Protein AF-W5ZMW9-F1 (afdb_monomer)

Structure (mmCIF, N/CA/C/O backbone):
data_AF-W5ZMW9-F1
#
_entry.id   AF-W5ZMW9-F1
#
loop_
_atom_site.group_PDB
_atom_site.id
_atom_site.type_symbol
_atom_site.label_atom_id
_atom_site.label_alt_id
_atom_site.label_comp_id
_atom_site.label_asym_id
_atom_site.label_entity_id
_atom_site.label_seq_id
_atom_site.pdbx_PDB_ins_code
_atom_site.Cartn_x
_atom_site.Cartn_y
_atom_site.Cartn_z
_atom_site.occupancy
_atom_site.B_iso_or_equiv
_atom_site.auth_seq_id
_atom_site.auth_comp_id
_atom_site.auth_asym_id
_atom_site.auth_atom_id
_atom_site.pdbx_PDB_model_num
ATOM 1 N N . TRP A 1 1 ? 7.368 -18.316 -14.787 1.00 61.09 1 TRP A N 1
ATOM 2 C CA . TRP A 1 1 ? 6.985 -16.962 -15.251 1.00 61.09 1 TRP A CA 1
ATOM 3 C C . TRP A 1 1 ? 6.285 -16.915 -16.614 1.00 61.09 1 TRP A C 1
ATOM 5 O O . TRP A 1 1 ? 5.372 -16.110 -16.746 1.00 61.09 1 TRP A O 1
ATOM 15 N N . LYS A 1 2 ? 6.693 -17.696 -17.637 1.00 69.88 2 LYS A N 1
ATOM 16 C CA . LYS A 1 2 ? 6.140 -17.596 -19.009 1.00 69.88 2 LYS A CA 1
ATOM 17 C C . LYS A 1 2 ? 4.603 -17.672 -19.019 1.00 69.88 2 LYS A C 1
ATOM 19 O O . LYS A 1 2 ? 4.046 -18.650 -18.537 1.00 69.88 2 LYS A O 1
ATOM 24 N N . GLY A 1 3 ? 3.955 -16.622 -19.530 1.00 84.56 3 GLY A N 1
ATOM 25 C CA . GLY A 1 3 ? 2.498 -16.515 -19.691 1.00 84.56 3 GLY A CA 1
ATOM 26 C C . GLY A 1 3 ? 1.709 -15.996 -18.482 1.00 84.56 3 GLY A C 1
ATOM 27 O O . GLY A 1 3 ? 0.538 -15.681 -18.645 1.00 84.56 3 GLY A O 1
ATOM 28 N N . ARG A 1 4 ? 2.320 -15.872 -17.293 1.00 91.31 4 ARG A N 1
ATOM 29 C CA . ARG A 1 4 ? 1.631 -15.387 -16.075 1.00 91.31 4 ARG A CA 1
ATOM 30 C C . ARG A 1 4 ? 1.813 -13.892 -15.806 1.00 91.31 4 ARG A C 1
ATOM 32 O O . ARG A 1 4 ? 1.021 -13.315 -15.065 1.00 91.31 4 ARG A O 1
ATOM 39 N N . LEU A 1 5 ? 2.867 -13.294 -16.363 1.00 91.38 5 LEU A N 1
ATOM 40 C CA . LEU A 1 5 ? 3.220 -11.892 -16.157 1.00 91.38 5 LEU A CA 1
ATOM 41 C C . LEU A 1 5 ? 2.565 -11.014 -17.227 1.00 91.38 5 LEU A C 1
ATOM 43 O O . LEU A 1 5 ? 2.779 -11.249 -18.416 1.00 91.38 5 LEU A O 1
ATOM 47 N N . THR A 1 6 ? 1.834 -9.984 -16.816 1.00 91.62 6 THR A N 1
ATOM 48 C CA . THR A 1 6 ? 1.268 -8.971 -17.712 1.00 91.62 6 THR A CA 1
ATOM 49 C C . THR A 1 6 ? 1.797 -7.586 -17.356 1.00 91.62 6 THR A C 1
ATOM 51 O O . THR A 1 6 ? 1.991 -7.247 -16.190 1.00 91.62 6 THR A O 1
ATOM 54 N N . TRP A 1 7 ? 2.079 -6.781 -18.377 1.00 90.69 7 TRP A N 1
ATOM 55 C CA . TRP A 1 7 ? 2.479 -5.387 -18.204 1.00 90.69 7 TRP A CA 1
ATOM 56 C C . TRP A 1 7 ? 1.240 -4.511 -18.002 1.00 90.69 7 TRP A C 1
ATOM 58 O O . TRP A 1 7 ? 0.310 -4.593 -18.802 1.00 90.69 7 TRP A O 1
ATOM 68 N N . ASN A 1 8 ? 1.245 -3.669 -16.966 1.00 90.69 8 ASN A N 1
ATOM 69 C CA . ASN A 1 8 ? 0.158 -2.737 -16.650 1.00 90.69 8 ASN A CA 1
ATOM 70 C C . ASN A 1 8 ? 0.646 -1.289 -16.438 1.00 90.69 8 ASN A C 1
ATOM 72 O O . ASN A 1 8 ? -0.073 -0.471 -15.878 1.00 90.69 8 ASN A O 1
ATOM 76 N N . GLY A 1 9 ? 1.883 -0.977 -16.830 1.00 88.56 9 GLY A N 1
ATOM 77 C CA . GLY A 1 9 ? 2.458 0.360 -16.684 1.00 88.56 9 GLY A CA 1
ATOM 78 C C . GLY A 1 9 ? 2.136 1.301 -17.849 1.00 88.56 9 GLY A C 1
ATOM 79 O O . GLY A 1 9 ? 1.646 0.899 -18.909 1.00 88.56 9 GLY A O 1
ATOM 80 N N . SER A 1 10 ? 2.472 2.573 -17.664 1.00 90.31 10 SER A N 1
ATOM 81 C CA . SER A 1 10 ? 2.267 3.629 -18.653 1.00 90.31 10 SER A CA 1
ATOM 82 C C . SER A 1 10 ? 3.358 3.634 -19.733 1.00 90.31 10 SER A C 1
ATOM 84 O O . SER A 1 10 ? 4.507 3.249 -19.501 1.00 90.31 10 SER A O 1
ATOM 86 N N . LYS A 1 11 ? 3.006 4.108 -20.937 1.00 85.56 11 LYS A N 1
ATOM 87 C CA . LYS A 1 11 ? 3.925 4.213 -22.089 1.00 85.56 11 LYS A CA 1
ATOM 88 C C . LYS A 1 11 ? 5.079 5.186 -21.849 1.00 85.56 11 LYS A C 1
ATOM 90 O O . LYS A 1 11 ? 6.153 5.009 -22.407 1.00 85.56 11 LYS A O 1
ATOM 95 N N . ASP A 1 12 ? 4.853 6.203 -21.027 1.00 83.25 12 ASP A N 1
ATOM 96 C CA . ASP A 1 12 ? 5.846 7.214 -20.649 1.00 83.25 12 ASP A CA 1
ATOM 97 C C . ASP A 1 12 ? 6.812 6.739 -19.546 1.00 83.25 12 ASP A C 1
ATOM 99 O O . ASP A 1 12 ? 7.644 7.513 -19.065 1.00 83.25 12 ASP A O 1
ATOM 103 N N . LEU A 1 13 ? 6.703 5.469 -19.133 1.00 83.44 13 LEU A N 1
ATOM 104 C CA . LEU A 1 13 ? 7.487 4.848 -18.068 1.00 83.44 13 LEU A CA 1
ATOM 105 C C . LEU A 1 13 ? 7.352 5.556 -16.712 1.00 83.44 13 LEU A C 1
ATOM 107 O O . LEU A 1 13 ? 8.187 5.307 -15.838 1.00 83.44 13 LEU A O 1
ATOM 111 N N . GLN A 1 14 ? 6.352 6.431 -16.516 1.00 86.06 14 GLN A N 1
ATOM 112 C CA . GLN A 1 14 ? 6.069 7.081 -15.230 1.00 86.06 14 GLN A CA 1
ATOM 113 C C . GLN A 1 14 ? 5.535 6.084 -14.205 1.00 86.06 14 GLN A C 1
ATOM 115 O O . GLN A 1 14 ? 6.012 6.069 -13.071 1.00 86.06 14 GLN A O 1
ATOM 120 N N . ASP A 1 15 ? 4.640 5.208 -14.655 1.00 90.81 15 ASP A N 1
ATOM 121 C CA . ASP A 1 15 ? 4.168 4.034 -13.930 1.00 90.81 15 ASP A CA 1
ATOM 122 C C . ASP A 1 15 ? 4.758 2.770 -14.570 1.00 90.81 15 ASP A C 1
ATOM 124 O O . ASP A 1 15 ? 4.597 2.533 -15.768 1.00 90.81 15 ASP A O 1
ATOM 128 N N . VAL A 1 16 ? 5.460 1.969 -13.771 1.00 91.44 16 VAL A N 1
ATOM 129 C CA . VAL A 1 16 ? 6.090 0.710 -14.182 1.00 91.44 16 VAL A CA 1
ATOM 130 C C . VAL A 1 16 ? 5.540 -0.388 -13.282 1.00 91.44 16 VAL A C 1
ATOM 132 O O . VAL A 1 16 ? 6.145 -0.753 -12.273 1.00 91.44 16 VAL A O 1
ATOM 135 N N . SER A 1 17 ? 4.370 -0.893 -13.664 1.00 92.50 17 SER A N 1
ATOM 136 C CA . SER A 1 17 ? 3.621 -1.896 -12.914 1.00 92.50 17 SER A CA 1
ATOM 137 C C . SER A 1 17 ? 3.475 -3.188 -13.717 1.00 92.50 17 SER A C 1
ATOM 139 O O . SER A 1 17 ? 3.196 -3.174 -14.918 1.00 92.50 17 SER A O 1
ATOM 141 N N . ILE A 1 18 ? 3.653 -4.324 -13.044 1.00 92.00 18 ILE A N 1
ATOM 142 C CA . ILE A 1 18 ? 3.446 -5.668 -13.597 1.00 92.00 18 ILE A CA 1
ATOM 143 C C . ILE A 1 18 ? 2.395 -6.389 -12.759 1.00 92.00 18 ILE A C 1
ATOM 145 O O . ILE A 1 18 ? 2.359 -6.238 -11.540 1.00 92.00 18 ILE A O 1
ATOM 149 N N . SER A 1 19 ? 1.555 -7.186 -13.405 1.00 91.94 19 SER A N 1
ATOM 150 C CA . SER A 1 19 ? 0.590 -8.054 -12.740 1.00 91.94 19 SER A CA 1
ATOM 151 C C . SER A 1 19 ? 0.999 -9.514 -12.920 1.00 91.94 19 SER A C 1
ATOM 153 O O . SER A 1 19 ? 1.461 -9.924 -13.987 1.00 91.94 19 SER A O 1
ATOM 155 N N . ILE A 1 20 ? 0.883 -10.293 -11.846 1.00 92.38 20 ILE A N 1
ATOM 156 C CA . ILE A 1 20 ? 1.174 -11.726 -11.829 1.00 92.38 20 ILE A CA 1
ATOM 157 C C . ILE A 1 20 ? -0.154 -12.452 -11.640 1.00 92.38 20 ILE A C 1
ATOM 159 O O . ILE A 1 20 ? -0.800 -12.333 -10.603 1.00 92.38 20 ILE A O 1
ATOM 163 N N . THR A 1 21 ? -0.555 -13.223 -12.644 1.00 92.00 21 THR A N 1
ATOM 164 C CA . THR A 1 21 ? -1.737 -14.091 -12.573 1.00 92.00 21 THR A CA 1
ATOM 165 C C . THR A 1 21 ? -1.371 -15.445 -11.969 1.00 92.00 21 THR A C 1
ATOM 167 O O . THR A 1 21 ? -0.260 -15.941 -12.172 1.00 92.00 21 THR A O 1
ATOM 170 N N . ASN A 1 22 ? -2.306 -16.059 -11.234 1.00 91.31 22 ASN A N 1
ATOM 171 C CA . ASN A 1 22 ? -2.113 -17.350 -10.558 1.00 91.31 22 ASN A CA 1
ATOM 172 C C . ASN A 1 22 ? -0.842 -17.362 -9.688 1.00 91.31 22 ASN A C 1
ATOM 174 O O . ASN A 1 22 ? 0.133 -18.061 -9.988 1.00 91.31 22 ASN A O 1
ATOM 178 N N . VAL A 1 23 ? -0.844 -16.527 -8.645 1.00 91.25 23 VAL A N 1
ATOM 179 C CA . VAL A 1 23 ? 0.266 -16.390 -7.693 1.00 91.25 23 VAL A CA 1
ATOM 180 C C . VAL A 1 23 ? 0.395 -17.660 -6.847 1.00 91.25 23 VAL A C 1
ATOM 182 O O . VAL A 1 23 ? -0.596 -18.214 -6.379 1.00 91.25 23 VAL A O 1
ATOM 185 N N . THR A 1 24 ? 1.629 -18.118 -6.651 1.00 92.12 24 THR A N 1
ATOM 186 C CA . THR A 1 24 ? 1.988 -19.308 -5.865 1.00 92.12 24 THR A CA 1
ATOM 187 C C . THR A 1 24 ? 3.016 -18.953 -4.791 1.00 92.12 24 THR A C 1
ATOM 189 O O . THR A 1 24 ? 3.706 -17.942 -4.907 1.00 92.12 24 THR A O 1
ATOM 192 N N . LEU A 1 25 ? 3.179 -19.791 -3.759 1.00 91.75 25 LEU A N 1
ATOM 193 C CA . LEU A 1 25 ? 4.144 -19.540 -2.671 1.00 91.75 25 LEU A CA 1
ATOM 194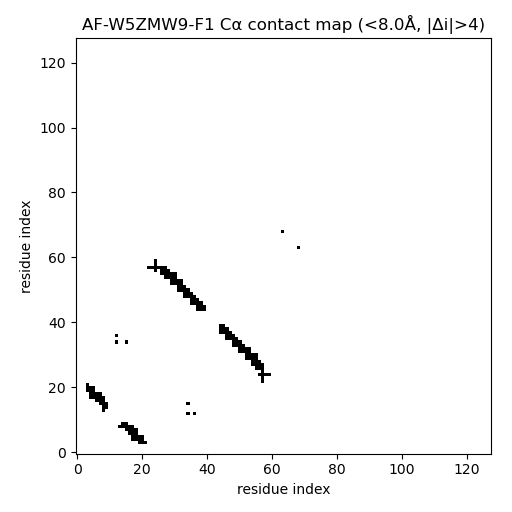 C C . LEU A 1 25 ? 5.592 -19.368 -3.173 1.00 91.75 25 LEU A C 1
ATOM 196 O O . LEU A 1 25 ? 6.354 -18.590 -2.600 1.00 91.75 25 LEU A O 1
ATOM 200 N N . ASN A 1 26 ? 5.934 -20.017 -4.291 1.00 91.94 26 ASN A N 1
ATOM 201 C CA . ASN A 1 26 ? 7.243 -19.931 -4.948 1.00 91.94 26 ASN A CA 1
ATOM 202 C C . ASN A 1 26 ? 7.525 -18.571 -5.599 1.00 91.94 26 ASN A C 1
ATOM 204 O O . ASN A 1 26 ? 8.666 -18.300 -5.960 1.00 91.94 26 ASN A O 1
ATOM 208 N N . ASP A 1 27 ? 6.506 -17.728 -5.778 1.00 91.56 27 ASP A N 1
ATOM 209 C CA . ASP A 1 27 ? 6.689 -16.377 -6.305 1.00 91.56 27 ASP A CA 1
ATOM 210 C C . ASP A 1 27 ? 7.177 -15.403 -5.201 1.00 91.56 27 ASP A C 1
ATOM 212 O O . ASP A 1 27 ? 7.477 -14.244 -5.491 1.00 91.56 27 ASP A O 1
ATOM 216 N N . SER A 1 28 ? 7.309 -15.857 -3.946 1.00 94.06 28 SER A N 1
ATOM 217 C CA . SER A 1 28 ? 7.905 -15.077 -2.852 1.00 94.06 28 SER A CA 1
ATOM 218 C C . SER A 1 28 ? 9.395 -14.835 -3.084 1.00 94.06 28 SER A C 1
ATOM 220 O O . SER A 1 28 ? 10.154 -15.757 -3.377 1.00 94.06 28 SER A O 1
ATOM 222 N N . GLY A 1 29 ? 9.845 -13.597 -2.908 1.00 94.31 29 GLY A N 1
ATOM 223 C CA . GLY A 1 29 ? 11.237 -13.239 -3.136 1.00 94.31 29 GLY A CA 1
ATOM 224 C C . GLY A 1 29 ? 11.476 -11.738 -3.191 1.00 94.31 29 GLY A C 1
ATOM 225 O O . GLY A 1 29 ? 10.643 -10.924 -2.794 1.00 94.31 29 GLY A O 1
ATOM 226 N N . ILE A 1 30 ? 12.655 -11.369 -3.683 1.00 95.75 30 IL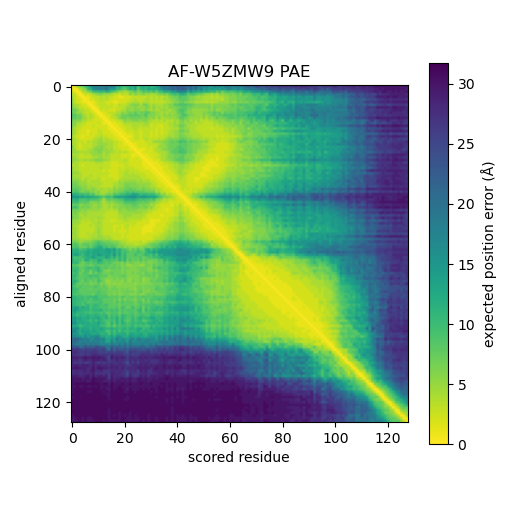E A N 1
ATOM 227 C CA . ILE A 1 30 ? 13.061 -9.977 -3.858 1.00 95.75 30 ILE A CA 1
ATOM 228 C C . ILE A 1 30 ? 13.064 -9.666 -5.350 1.00 95.75 30 ILE A C 1
ATOM 230 O O . ILE A 1 30 ? 13.816 -10.255 -6.123 1.00 95.75 30 ILE A O 1
ATOM 234 N N . TYR A 1 31 ? 12.231 -8.711 -5.736 1.00 94.06 31 TYR A N 1
ATOM 235 C CA . TYR A 1 31 ? 12.086 -8.229 -7.097 1.00 94.06 31 TYR A CA 1
ATOM 236 C C . TYR A 1 31 ? 12.864 -6.930 -7.247 1.00 94.06 31 TYR A C 1
ATOM 238 O O . TYR A 1 31 ? 12.736 -6.018 -6.430 1.00 94.06 31 TYR A O 1
ATOM 246 N N . LYS A 1 32 ? 13.674 -6.832 -8.299 1.00 94.75 32 LYS A N 1
ATOM 247 C CA . LYS A 1 32 ? 14.396 -5.609 -8.646 1.00 94.75 32 LYS A CA 1
ATOM 248 C C . LYS A 1 32 ? 13.829 -5.065 -9.947 1.00 94.75 32 LYS A C 1
ATOM 250 O O . LYS A 1 32 ? 13.905 -5.718 -10.981 1.00 94.75 32 LYS A O 1
ATOM 255 N N . CYS A 1 33 ? 13.259 -3.873 -9.873 1.00 92.56 33 CYS A N 1
ATOM 256 C CA . CYS A 1 33 ? 12.830 -3.105 -11.027 1.00 92.56 33 CYS A CA 1
ATOM 257 C C . CYS A 1 33 ? 13.957 -2.151 -11.421 1.00 92.56 33 CYS A C 1
ATOM 259 O O . CYS A 1 33 ? 14.450 -1.398 -10.578 1.00 92.56 33 CYS A O 1
ATOM 261 N N . GLU A 1 34 ? 14.364 -2.186 -12.686 1.00 93.38 34 GLU A N 1
ATOM 262 C CA . GLU A 1 34 ? 15.308 -1.239 -13.274 1.00 93.38 34 GLU A CA 1
ATOM 263 C C . GLU A 1 34 ? 14.631 -0.527 -14.437 1.00 93.38 34 GLU A C 1
ATOM 265 O O . GLU A 1 34 ? 14.178 -1.151 -15.394 1.00 93.38 34 GLU A O 1
ATOM 270 N N . VAL A 1 35 ? 14.554 0.796 -14.332 1.00 92.62 35 VAL A N 1
ATOM 271 C CA . VAL A 1 35 ? 13.928 1.657 -15.327 1.00 92.62 35 VAL A CA 1
ATOM 272 C C .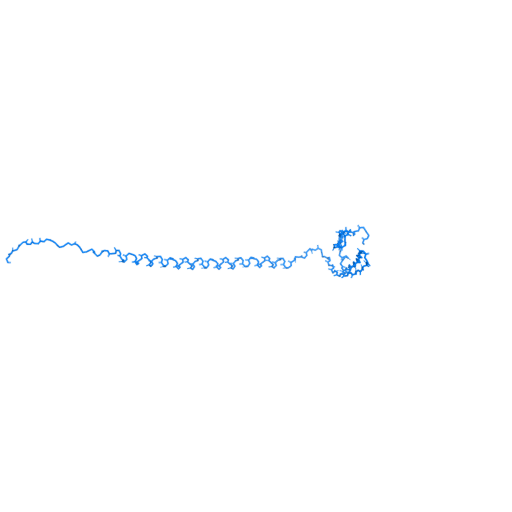 VAL A 1 35 ? 15.007 2.536 -15.927 1.00 92.62 35 VAL A C 1
ATOM 274 O O . VAL A 1 35 ? 15.587 3.375 -15.236 1.00 92.62 35 VAL A O 1
ATOM 277 N N . LEU A 1 36 ? 15.254 2.349 -17.219 1.00 91.81 36 LEU A N 1
ATOM 278 C CA . 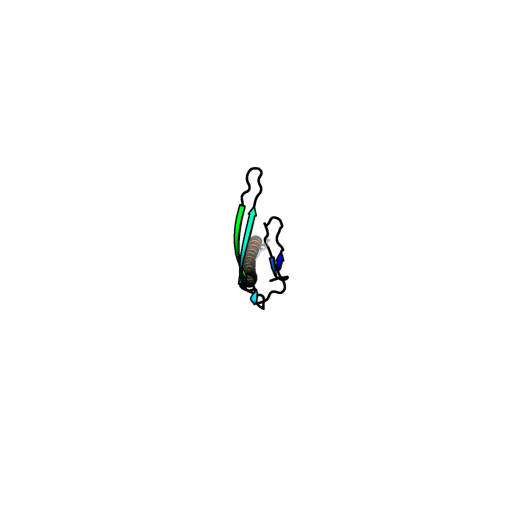LEU A 1 36 ? 16.053 3.251 -18.034 1.00 91.81 36 LEU A CA 1
ATOM 279 C C . LEU A 1 36 ? 15.101 4.235 -18.716 1.00 91.81 36 LEU A C 1
ATOM 281 O O . LEU A 1 36 ? 14.244 3.825 -19.496 1.00 91.81 36 LEU A O 1
ATOM 285 N N . ARG A 1 37 ? 15.253 5.529 -18.438 1.00 90.62 37 ARG A N 1
ATOM 286 C CA . ARG A 1 37 ? 14.570 6.588 -19.185 1.00 90.62 37 ARG A CA 1
ATOM 287 C C . ARG A 1 37 ? 15.579 7.379 -19.989 1.00 90.62 37 ARG A C 1
ATOM 289 O O . ARG A 1 37 ? 16.620 7.767 -19.468 1.00 90.62 37 ARG A O 1
ATOM 296 N N . GLN A 1 38 ? 15.230 7.656 -21.233 1.00 90.88 38 GLN A N 1
ATOM 297 C CA . GLN A 1 38 ? 15.976 8.538 -22.112 1.00 90.88 38 GLN A CA 1
ATOM 298 C C . GLN A 1 38 ? 15.069 9.710 -22.457 1.00 90.88 38 GLN A C 1
ATOM 300 O O . GLN A 1 38 ? 13.968 9.510 -22.967 1.00 90.88 38 GLN A O 1
ATOM 305 N N . PHE A 1 39 ? 15.507 10.920 -22.135 1.00 88.44 39 PHE A N 1
ATOM 306 C CA . PHE A 1 39 ? 14.780 12.127 -22.499 1.00 88.44 39 PHE A CA 1
ATOM 307 C C . PHE A 1 39 ? 15.404 12.683 -23.767 1.00 88.44 39 PHE A C 1
ATOM 309 O O . PHE A 1 39 ? 16.623 12.761 -23.865 1.00 88.44 39 PHE A O 1
ATOM 316 N N . VAL A 1 40 ? 14.581 13.035 -24.746 1.00 90.06 40 VAL A N 1
ATOM 317 C CA . VAL A 1 40 ? 15.043 13.641 -25.995 1.00 90.06 40 VAL A CA 1
ATOM 318 C C . VAL A 1 40 ? 14.710 15.124 -25.922 1.00 90.06 40 VAL A C 1
ATOM 320 O O . VAL A 1 40 ? 13.535 15.483 -25.937 1.00 90.06 40 VAL A O 1
ATOM 323 N N . PHE A 1 41 ? 15.734 15.968 -25.793 1.00 89.50 41 PHE A N 1
ATOM 324 C CA . PHE A 1 41 ? 15.618 17.422 -25.911 1.00 89.50 41 PHE A CA 1
ATOM 325 C C . PHE A 1 41 ? 16.298 17.885 -27.204 1.00 89.50 41 PHE A C 1
ATOM 327 O O . PHE A 1 41 ? 17.123 17.163 -27.764 1.00 89.50 41 PHE A O 1
ATOM 334 N N . ASP A 1 42 ? 16.007 19.110 -27.645 1.00 91.88 42 ASP A N 1
ATOM 335 C CA . ASP A 1 42 ? 16.481 19.640 -28.935 1.00 91.88 42 ASP A CA 1
ATOM 336 C C . ASP A 1 42 ? 18.014 19.671 -29.076 1.00 91.88 42 ASP A C 1
ATOM 338 O O . ASP A 1 42 ? 18.542 19.548 -30.178 1.00 91.88 42 ASP A O 1
ATOM 342 N N . PHE A 1 43 ? 18.742 19.806 -27.961 1.00 90.94 43 PHE A N 1
ATOM 343 C CA . PHE A 1 43 ? 20.200 19.990 -27.957 1.00 90.94 43 PHE A CA 1
ATOM 344 C C . PHE A 1 43 ? 20.982 18.875 -27.250 1.00 90.94 43 PHE A C 1
ATOM 346 O O . PHE A 1 43 ? 22.208 18.842 -27.334 1.00 90.94 43 PHE A O 1
ATOM 353 N N . TYR A 1 44 ? 20.312 17.976 -26.523 1.00 91.81 44 TYR A N 1
ATOM 354 C CA . TYR A 1 44 ? 20.960 16.892 -25.780 1.00 91.81 44 TYR A CA 1
ATOM 355 C C . TYR A 1 44 ? 19.963 15.787 -25.412 1.00 91.81 44 TYR A C 1
ATOM 357 O O . TYR A 1 44 ? 18.762 16.017 -25.288 1.00 91.81 44 TYR A O 1
ATOM 365 N N . VAL A 1 45 ? 20.470 14.569 -25.208 1.00 91.94 45 VAL A N 1
ATOM 366 C CA . VAL A 1 45 ? 19.643 13.387 -24.930 1.00 91.94 45 VAL A CA 1
ATOM 367 C C . VAL A 1 45 ? 20.151 12.690 -23.666 1.00 91.94 45 VAL A C 1
ATOM 369 O O . VAL A 1 45 ? 20.968 11.769 -23.756 1.00 91.94 45 VAL A O 1
ATOM 372 N N . PRO A 1 46 ? 19.753 13.139 -22.462 1.00 92.31 46 PRO A N 1
ATOM 373 C CA . PRO A 1 46 ? 20.219 12.530 -21.228 1.00 92.31 46 PRO A CA 1
ATOM 374 C C . PRO A 1 46 ? 19.494 11.205 -20.969 1.00 92.31 46 PRO A C 1
ATOM 376 O O . PRO A 1 46 ? 18.308 11.041 -21.270 1.00 92.31 46 PRO A O 1
ATOM 379 N N . SER A 1 47 ? 20.207 10.265 -20.351 1.00 92.38 47 SER A N 1
ATOM 380 C CA . SER A 1 47 ? 19.648 9.000 -19.878 1.00 92.38 47 SER A CA 1
ATOM 381 C C . SER A 1 47 ? 19.780 8.887 -18.363 1.00 92.38 47 SER A C 1
ATOM 383 O O . SER A 1 47 ? 20.776 9.300 -17.772 1.00 92.38 47 SER A O 1
ATOM 385 N N . PHE A 1 48 ? 18.748 8.343 -17.725 1.00 91.44 48 PHE A N 1
ATOM 386 C CA . PHE A 1 48 ? 18.693 8.133 -16.286 1.00 91.44 48 PHE A CA 1
ATOM 387 C C . PHE A 1 48 ? 18.234 6.715 -15.991 1.00 91.44 48 PHE A C 1
ATOM 389 O O . PHE A 1 48 ? 17.198 6.271 -16.487 1.00 91.44 48 PHE A O 1
ATOM 396 N N . THR A 1 49 ? 18.964 6.044 -15.108 1.00 93.62 49 THR A N 1
ATOM 397 C CA . THR A 1 49 ? 18.584 4.730 -14.593 1.00 93.62 49 THR A CA 1
ATOM 398 C C . THR A 1 49 ? 18.082 4.871 -13.165 1.00 93.62 49 THR A C 1
ATOM 400 O O . THR A 1 49 ? 18.743 5.469 -12.311 1.00 93.62 49 THR A O 1
ATOM 403 N N . LYS A 1 50 ? 16.907 4.313 -12.883 1.00 92.75 50 LYS A N 1
ATOM 404 C CA . LYS A 1 50 ? 16.350 4.214 -11.533 1.00 92.75 50 LYS A CA 1
ATOM 405 C C . LYS A 1 50 ? 16.108 2.755 -11.198 1.00 92.75 50 LYS A C 1
ATOM 407 O O . LYS A 1 50 ? 15.475 2.040 -11.966 1.00 92.75 50 LYS A O 1
ATOM 412 N N . SER A 1 51 ? 16.598 2.330 -10.040 1.00 94.44 51 SER A N 1
ATOM 413 C CA . SER A 1 51 ? 16.380 0.986 -9.522 1.00 94.44 51 SER A CA 1
ATOM 414 C C . SER A 1 51 ? 15.539 1.026 -8.248 1.00 94.44 51 SER A C 1
ATOM 416 O O . SER A 1 51 ? 15.698 1.909 -7.398 1.00 94.44 51 SER A O 1
ATOM 418 N N . LYS A 1 52 ? 14.609 0.079 -8.126 1.00 94.38 52 LYS A N 1
ATOM 419 C CA . LYS A 1 52 ? 13.780 -0.120 -6.936 1.00 94.38 52 LYS A CA 1
ATOM 420 C C . LYS A 1 52 ? 13.691 -1.597 -6.607 1.00 94.38 52 LYS A C 1
ATOM 422 O O . LYS A 1 52 ? 13.469 -2.426 -7.484 1.00 94.38 52 LYS A O 1
ATOM 427 N N . THR A 1 53 ? 13.849 -1.902 -5.329 1.00 96.44 53 THR A N 1
ATOM 428 C CA . THR A 1 53 ? 13.792 -3.263 -4.808 1.00 96.44 53 THR A CA 1
ATOM 429 C C . THR A 1 53 ? 12.502 -3.434 -4.021 1.00 96.44 53 THR A C 1
ATOM 431 O O . THR A 1 53 ? 12.201 -2.622 -3.149 1.00 96.44 53 THR A O 1
ATOM 434 N N . ILE A 1 54 ? 11.746 -4.480 -4.334 1.00 95.00 54 ILE A N 1
ATOM 435 C CA . ILE A 1 54 ? 10.442 -4.796 -3.755 1.00 95.00 54 ILE A CA 1
ATOM 436 C C . ILE A 1 54 ? 10.536 -6.201 -3.166 1.00 95.00 54 ILE A C 1
ATOM 438 O O . ILE A 1 54 ? 10.888 -7.149 -3.864 1.00 95.00 54 ILE A O 1
ATOM 442 N N . LYS A 1 55 ? 10.234 -6.349 -1.876 1.00 95.50 55 LYS A N 1
ATOM 443 C CA . LYS A 1 55 ? 10.141 -7.661 -1.230 1.00 95.50 55 LYS A CA 1
ATOM 444 C C . LYS A 1 55 ? 8.696 -8.143 -1.320 1.00 95.50 55 LYS A C 1
ATOM 446 O O . LYS A 1 55 ? 7.814 -7.513 -0.747 1.00 95.50 55 LYS A O 1
ATOM 451 N N . LEU A 1 56 ? 8.473 -9.243 -2.031 1.00 93.56 56 LEU A N 1
ATOM 452 C CA . LEU A 1 56 ? 7.170 -9.886 -2.158 1.00 93.56 56 LEU A CA 1
ATOM 453 C C . LEU A 1 56 ? 7.141 -11.138 -1.281 1.00 93.56 56 LEU A C 1
ATOM 455 O O . LEU A 1 56 ? 7.983 -12.023 -1.428 1.00 93.56 56 LEU A O 1
ATOM 459 N N . GLU A 1 57 ? 6.165 -11.220 -0.387 1.00 93.12 57 GLU A N 1
ATOM 460 C CA . GLU A 1 57 ? 5.897 -12.407 0.423 1.00 93.12 57 GLU A CA 1
ATOM 461 C C . GLU A 1 57 ? 4.474 -12.879 0.126 1.00 93.12 57 GLU A C 1
ATOM 463 O O . GLU A 1 57 ? 3.509 -12.158 0.375 1.00 93.12 57 GLU A O 1
ATOM 468 N N . VAL A 1 58 ? 4.342 -14.078 -0.439 1.00 92.75 58 VAL A N 1
ATOM 469 C CA . VAL A 1 58 ? 3.044 -14.674 -0.751 1.00 92.75 58 VAL A CA 1
ATOM 470 C C . VAL A 1 58 ? 2.581 -15.476 0.457 1.00 92.75 58 VAL A C 1
ATOM 472 O O . VAL A 1 58 ? 3.271 -16.387 0.912 1.00 92.75 58 VAL A O 1
ATOM 475 N N . ARG A 1 59 ? 1.393 -15.150 0.968 1.00 91.19 59 ARG A N 1
ATOM 476 C CA . ARG A 1 59 ? 0.732 -15.869 2.063 1.00 91.19 59 ARG A CA 1
ATOM 477 C C . ARG A 1 59 ? -0.581 -16.463 1.563 1.00 91.19 59 ARG A C 1
ATOM 479 O O . ARG A 1 59 ? -1.239 -15.872 0.714 1.00 91.19 59 ARG A O 1
ATOM 486 N N . GLU A 1 60 ? -0.976 -17.611 2.110 1.00 88.81 60 GLU A N 1
ATOM 487 C CA . GLU A 1 60 ? -2.246 -18.271 1.753 1.00 88.81 60 GLU A CA 1
ATOM 488 C C . GLU A 1 60 ? -3.474 -17.445 2.151 1.00 88.81 60 GLU A C 1
ATOM 490 O O . GLU A 1 60 ? -4.511 -17.494 1.494 1.00 88.81 60 GLU A O 1
ATOM 495 N N . LYS A 1 61 ? -3.353 -16.678 3.237 1.00 87.31 61 LYS A N 1
ATOM 496 C CA . LYS A 1 61 ? -4.376 -15.750 3.714 1.00 87.31 61 LYS A CA 1
ATOM 497 C C . LYS A 1 61 ? -3.816 -14.338 3.685 1.00 87.31 61 LYS A C 1
ATOM 499 O O . LYS A 1 61 ? -2.670 -14.123 4.086 1.00 87.31 61 LYS A O 1
ATOM 504 N N . ALA A 1 62 ? -4.640 -13.388 3.249 1.00 83.19 62 ALA A N 1
ATOM 505 C CA . ALA A 1 62 ? -4.314 -11.974 3.346 1.00 83.19 62 ALA A CA 1
ATOM 506 C C . ALA A 1 62 ? -4.041 -11.626 4.816 1.00 83.19 62 ALA A C 1
ATOM 508 O O . ALA A 1 62 ? -4.863 -11.913 5.690 1.00 83.19 62 ALA A O 1
ATOM 509 N N . SER A 1 63 ? -2.870 -11.051 5.095 1.00 78.88 63 SER A N 1
ATOM 510 C CA . SER A 1 63 ? -2.603 -10.483 6.411 1.00 78.88 63 SER A CA 1
ATOM 511 C C . SER A 1 63 ? -3.550 -9.311 6.618 1.00 78.88 63 SER A C 1
ATOM 513 O O . SER A 1 63 ? -3.653 -8.450 5.747 1.00 78.88 63 SER A O 1
ATOM 515 N N . GLN A 1 64 ? -4.237 -9.272 7.756 1.00 78.44 64 GLN A N 1
ATOM 516 C CA . GLN A 1 64 ? -4.957 -8.066 8.138 1.00 78.44 64 GLN A CA 1
ATOM 517 C C . GLN A 1 64 ? -3.938 -6.949 8.352 1.00 78.44 64 GLN A C 1
ATOM 519 O O . GLN A 1 64 ? -2.966 -7.134 9.090 1.00 78.44 64 GLN A O 1
ATOM 524 N N . ASP A 1 65 ? -4.156 -5.808 7.701 1.00 84.38 65 ASP A N 1
ATOM 525 C CA . ASP A 1 65 ? -3.336 -4.627 7.923 1.00 84.38 65 ASP A CA 1
ATOM 526 C C . ASP A 1 65 ? -3.537 -4.171 9.366 1.00 84.38 65 ASP A C 1
ATOM 528 O O . ASP A 1 65 ? -4.576 -3.622 9.740 1.00 84.38 65 ASP A O 1
ATOM 532 N N . THR A 1 66 ? -2.524 -4.410 10.197 1.00 87.12 66 THR A N 1
ATOM 533 C CA . THR A 1 66 ? -2.533 -4.022 11.612 1.00 87.12 66 THR A CA 1
ATOM 534 C C . THR A 1 66 ? -2.754 -2.521 11.767 1.00 87.12 66 THR A C 1
ATOM 536 O O . THR A 1 66 ? -3.420 -2.093 12.705 1.00 87.12 66 THR A O 1
ATOM 539 N N . THR A 1 67 ? -2.268 -1.725 10.811 1.00 89.94 67 THR A N 1
ATOM 540 C CA . THR A 1 67 ? -2.519 -0.284 10.731 1.00 89.94 67 THR A CA 1
ATOM 541 C C . THR A 1 67 ? -3.996 0.039 10.515 1.00 89.94 67 THR A C 1
ATOM 543 O O . THR A 1 67 ? -4.505 0.945 11.171 1.00 89.94 67 THR A O 1
ATOM 546 N N . ALA A 1 68 ? -4.697 -0.701 9.649 1.00 90.56 68 ALA A N 1
ATOM 547 C CA . ALA A 1 68 ? -6.120 -0.480 9.401 1.00 90.56 68 ALA A CA 1
ATOM 548 C C . ALA A 1 68 ? -6.941 -0.785 10.663 1.00 90.56 68 ALA A C 1
ATOM 550 O O . ALA A 1 68 ? -7.683 0.079 11.130 1.00 90.56 68 ALA A O 1
ATOM 551 N N . LEU A 1 69 ? -6.708 -1.945 11.286 1.00 89.88 69 LEU A N 1
ATOM 552 C CA . LEU A 1 69 ? -7.353 -2.316 12.552 1.00 89.88 69 LEU A CA 1
ATOM 553 C C . LEU A 1 69 ? -7.068 -1.301 13.665 1.00 89.88 69 LEU A C 1
ATOM 555 O O . LEU A 1 69 ? -7.970 -0.903 14.400 1.00 89.88 69 LEU A O 1
ATOM 559 N N . TYR A 1 70 ? -5.819 -0.844 13.780 1.00 92.88 70 TYR A N 1
ATOM 560 C CA . TYR A 1 70 ? -5.444 0.166 14.764 1.00 92.88 70 TYR A CA 1
ATOM 561 C C . TYR A 1 70 ? -6.185 1.485 14.531 1.00 92.88 70 TYR A C 1
ATOM 563 O O . TYR A 1 70 ? -6.709 2.068 15.477 1.00 92.88 70 TYR A O 1
ATOM 571 N N . SER A 1 71 ? -6.260 1.945 13.278 1.00 95.00 71 SER A N 1
ATOM 572 C CA . SER A 1 71 ? -6.951 3.192 12.937 1.00 95.00 71 SER A CA 1
ATOM 573 C C . SER A 1 71 ? -8.451 3.136 13.234 1.00 95.00 71 SER A C 1
ATOM 575 O O . SER A 1 71 ? -9.009 4.107 13.740 1.00 95.00 71 SER A O 1
ATOM 577 N N . GLU A 1 72 ? -9.082 1.983 13.011 1.00 93.94 72 GLU A N 1
ATOM 578 C CA . GLU A 1 72 ? -10.490 1.757 13.329 1.00 93.94 72 GLU A CA 1
ATOM 579 C C . GLU A 1 72 ? -10.737 1.812 14.843 1.00 93.94 72 GLU A C 1
ATOM 581 O O . GLU A 1 72 ? -11.604 2.551 15.311 1.00 93.94 72 GLU A O 1
ATOM 586 N N . ILE A 1 73 ? -9.929 1.096 15.630 1.00 95.62 73 ILE A N 1
ATOM 587 C CA . ILE A 1 73 ? -10.044 1.100 17.095 1.00 95.62 73 ILE A CA 1
ATOM 588 C C . ILE A 1 73 ? -9.807 2.509 17.647 1.00 95.62 73 ILE A C 1
ATOM 590 O O . ILE A 1 73 ? -10.586 2.988 18.472 1.00 95.62 73 ILE A O 1
ATOM 594 N N . MET A 1 74 ? -8.762 3.198 17.178 1.00 95.75 74 MET A N 1
ATOM 595 C CA . MET A 1 74 ? -8.460 4.565 17.608 1.00 95.75 74 MET A CA 1
ATOM 596 C C . MET A 1 74 ? -9.602 5.534 17.301 1.00 95.75 74 MET A C 1
ATOM 598 O O . MET A 1 74 ? -9.915 6.378 18.139 1.00 95.75 74 MET A O 1
ATOM 602 N N . MET A 1 75 ? -10.263 5.395 16.148 1.00 96.81 75 MET A N 1
ATOM 603 C CA . MET A 1 75 ? -11.439 6.198 15.812 1.00 96.81 75 MET A CA 1
ATOM 604 C C . MET A 1 75 ? -12.545 6.021 16.861 1.00 96.81 75 MET A C 1
ATOM 606 O O . MET A 1 75 ? -13.022 7.012 17.412 1.00 96.81 75 MET A O 1
ATOM 610 N N . TYR A 1 76 ? -12.920 4.782 17.195 1.00 97.81 76 TYR A N 1
ATOM 611 C CA . TYR A 1 76 ? -13.967 4.529 18.194 1.00 97.81 76 TYR A CA 1
ATOM 612 C C . TYR A 1 76 ? -13.594 5.036 19.588 1.00 97.81 76 TYR A C 1
ATOM 614 O O . TYR A 1 76 ? -14.428 5.634 20.268 1.00 97.81 76 TYR A O 1
ATOM 622 N N . VAL A 1 77 ? -12.340 4.846 20.004 1.00 97.81 77 VAL A N 1
ATOM 623 C CA . VAL A 1 77 ? -11.843 5.330 21.297 1.00 97.81 77 VAL A CA 1
ATOM 624 C C . VAL A 1 77 ? -11.993 6.849 21.394 1.00 97.81 77 VAL A C 1
ATOM 626 O O . VAL A 1 77 ? -12.574 7.349 22.359 1.00 97.81 77 VAL A O 1
ATOM 629 N N . LEU A 1 78 ? -11.546 7.587 20.375 1.00 97.19 78 LEU A N 1
ATOM 630 C CA . LEU A 1 78 ? -11.676 9.044 20.336 1.00 97.19 78 LEU A CA 1
ATOM 631 C C . LEU A 1 78 ? -13.142 9.491 20.364 1.00 97.19 78 LEU A C 1
ATOM 633 O O . LEU A 1 78 ? -13.476 10.419 21.098 1.00 97.19 78 LEU A O 1
ATOM 637 N N . LEU A 1 79 ? -14.029 8.817 19.629 1.00 97.31 79 LEU A N 1
ATOM 638 C CA . LEU A 1 79 ? -15.459 9.134 19.628 1.00 97.31 79 LEU A CA 1
ATOM 639 C C . LEU A 1 79 ? -16.089 8.976 21.019 1.00 97.31 79 LEU A C 1
ATOM 641 O O . LEU A 1 79 ? -16.814 9.864 21.468 1.00 97.31 79 LEU A O 1
ATOM 645 N N . VAL A 1 80 ? -15.795 7.888 21.733 1.00 98.00 80 VAL A N 1
ATOM 646 C CA . VAL A 1 80 ? -16.324 7.660 23.090 1.00 98.00 80 VAL A CA 1
ATOM 647 C C . VAL A 1 80 ? -15.805 8.714 24.071 1.00 98.00 80 VAL A C 1
ATOM 649 O O . VAL A 1 80 ? -16.587 9.286 24.828 1.00 98.00 80 VAL A O 1
ATOM 652 N N . PHE A 1 81 ? -14.508 9.026 24.036 1.00 97.88 81 PHE A N 1
ATOM 653 C CA . PHE A 1 81 ? -13.940 10.050 24.915 1.00 97.88 81 PHE A CA 1
ATOM 654 C C . PHE A 1 81 ? -14.517 11.442 24.641 1.00 97.88 81 PHE A C 1
ATOM 656 O O . PHE A 1 81 ? -14.905 12.134 25.581 1.00 97.88 81 PHE A O 1
ATOM 663 N N . LEU A 1 82 ? -14.614 11.844 23.371 1.00 97.06 82 LEU A N 1
ATOM 664 C CA . LEU A 1 82 ? -15.148 13.154 22.996 1.00 97.06 82 LEU A CA 1
ATOM 665 C C . LEU A 1 82 ? -16.637 13.280 23.328 1.00 97.06 82 LEU A C 1
ATOM 667 O O . LEU A 1 82 ? -17.059 14.309 23.845 1.00 97.06 82 LEU A O 1
ATOM 671 N N . THR A 1 83 ? -17.436 12.240 23.082 1.00 96.75 83 THR A N 1
ATOM 672 C CA . THR A 1 83 ? -18.865 12.255 23.438 1.00 96.75 83 THR A CA 1
ATOM 673 C C . THR A 1 83 ? -19.072 12.311 24.946 1.00 96.75 83 THR A C 1
ATOM 675 O O . THR A 1 83 ? -19.878 13.114 25.409 1.00 96.75 83 THR A O 1
ATOM 678 N N . PHE A 1 84 ? -18.315 11.536 25.727 1.00 97.81 84 PHE A N 1
ATOM 679 C CA . PHE A 1 84 ? -18.370 11.613 27.186 1.00 97.81 84 PHE A CA 1
ATOM 680 C C . PHE A 1 84 ? -17.973 13.002 27.695 1.00 97.81 84 PHE A C 1
ATOM 682 O O . PHE A 1 84 ? -18.682 13.579 28.516 1.00 97.81 84 PHE A O 1
ATOM 689 N N . TRP A 1 85 ? -16.889 13.573 27.164 1.00 97.44 85 TRP A N 1
ATOM 690 C CA . TRP A 1 85 ? -16.460 14.931 27.494 1.00 97.44 85 TR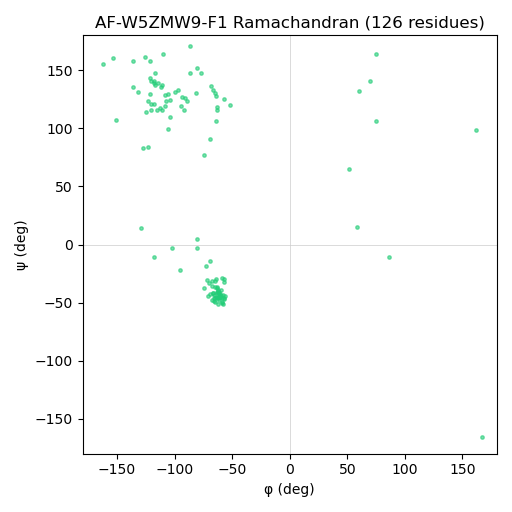P A CA 1
ATOM 691 C C . TRP A 1 85 ? -17.555 15.963 27.200 1.00 97.44 85 TRP A 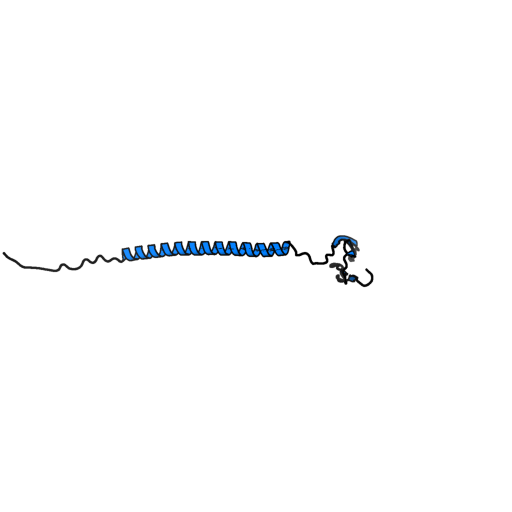C 1
ATOM 693 O O . TRP A 1 85 ? -17.889 16.778 28.058 1.00 97.44 85 TRP A O 1
ATOM 703 N N . LEU A 1 86 ? -18.172 15.891 26.017 1.00 96.19 86 LEU A N 1
ATOM 704 C CA . LEU A 1 86 ? -19.284 16.768 25.652 1.00 96.19 86 LEU A CA 1
ATOM 705 C C . LEU A 1 86 ? -20.485 16.597 26.585 1.00 96.19 86 LEU A C 1
ATOM 707 O O . LEU A 1 86 ? -21.083 17.592 26.977 1.00 96.19 86 LEU A O 1
ATOM 711 N N . LEU A 1 87 ? -20.836 15.371 26.977 1.00 96.25 87 LEU A N 1
ATOM 712 C CA . LEU A 1 87 ? -21.923 15.137 27.932 1.00 96.25 87 LEU A CA 1
ATOM 713 C C . LEU A 1 87 ? -21.624 15.758 29.300 1.00 96.25 87 LEU A C 1
ATOM 715 O O . LEU A 1 87 ? -22.517 16.352 29.905 1.00 96.25 87 LEU A O 1
ATOM 719 N N . VAL A 1 88 ? -20.379 15.660 29.774 1.00 97.06 88 VAL A N 1
ATOM 720 C CA . VAL A 1 88 ? -19.948 16.299 31.025 1.00 97.06 88 VAL A CA 1
ATOM 721 C C . VAL A 1 88 ? -20.098 17.817 30.935 1.00 97.06 88 VAL A C 1
ATOM 723 O O . VAL A 1 88 ? -20.708 18.408 31.825 1.00 97.06 88 VAL A O 1
ATOM 726 N N . GLU A 1 89 ? -19.624 18.439 29.853 1.00 96.31 89 GLU A N 1
ATOM 727 C CA . GLU A 1 89 ? -19.784 19.880 29.609 1.00 96.31 89 GLU A CA 1
ATOM 728 C C . GLU A 1 89 ? -21.261 20.289 29.518 1.00 96.31 89 GLU A C 1
ATOM 730 O O . GLU A 1 89 ? -21.678 21.266 30.140 1.00 96.31 89 GLU A O 1
ATOM 735 N N . MET A 1 90 ? -22.091 19.508 28.819 1.00 94.12 90 MET A N 1
ATOM 736 C CA . MET A 1 90 ? -23.531 19.759 28.716 1.00 94.12 90 MET A CA 1
ATOM 737 C C . MET A 1 90 ? -24.217 19.711 30.085 1.00 94.12 90 MET A C 1
ATOM 739 O O . MET A 1 90 ? -24.992 20.609 30.410 1.00 94.12 90 MET A O 1
ATOM 743 N N . ILE A 1 91 ? -23.911 18.713 30.921 1.00 96.06 91 ILE A N 1
ATOM 744 C CA . ILE A 1 91 ? -24.454 18.602 32.286 1.00 96.06 91 ILE A CA 1
ATOM 745 C C . ILE A 1 91 ? -23.942 19.741 33.173 1.00 96.06 91 ILE A C 1
ATOM 747 O O . ILE A 1 91 ? -24.707 20.302 33.962 1.00 96.06 91 ILE A O 1
ATOM 751 N N . TYR A 1 92 ? -22.658 20.084 33.065 1.00 94.69 92 TYR A N 1
ATOM 752 C CA . TYR A 1 92 ? -22.041 21.159 33.835 1.00 94.69 92 TYR A CA 1
ATOM 753 C C . TYR A 1 92 ? -22.679 22.515 33.510 1.00 94.69 92 TYR A C 1
ATOM 755 O O . TYR A 1 92 ? -23.149 23.206 34.419 1.00 94.69 92 TYR A O 1
ATOM 763 N N . CYS A 1 93 ? -22.774 22.863 32.225 1.00 91.56 93 CYS A N 1
ATOM 764 C CA . CYS A 1 93 ? -23.424 24.081 31.750 1.00 91.56 93 CYS A CA 1
ATOM 765 C C . CYS A 1 93 ? -24.906 24.112 32.124 1.00 91.56 93 CYS A C 1
ATOM 767 O O . CYS A 1 93 ? -25.379 25.125 32.634 1.00 91.56 93 CYS A O 1
ATOM 769 N N . TYR A 1 94 ? -25.621 22.996 31.953 1.00 93.31 94 TYR A N 1
ATOM 770 C CA . TYR A 1 94 ? -27.029 22.893 32.330 1.00 93.31 94 TYR A CA 1
ATOM 771 C C . TYR A 1 94 ? -27.244 23.180 33.820 1.00 93.31 94 TYR A C 1
ATOM 773 O O . TYR A 1 94 ? -28.045 24.041 34.182 1.00 93.31 94 TYR A O 1
ATOM 781 N N . ARG A 1 95 ? -26.475 22.522 34.700 1.00 90.50 95 ARG A N 1
ATOM 782 C CA . ARG A 1 95 ? -26.552 22.753 36.151 1.00 90.50 95 ARG A CA 1
ATOM 783 C C . ARG A 1 95 ? -26.182 24.179 36.535 1.00 90.50 95 ARG A C 1
ATOM 785 O O . ARG A 1 95 ? -26.783 24.735 37.448 1.00 90.50 95 ARG A O 1
ATOM 792 N N . LYS A 1 96 ? -25.178 24.759 35.877 1.00 90.56 96 LYS A N 1
ATOM 793 C CA . LYS A 1 96 ? -24.751 26.132 36.145 1.00 90.56 96 LYS A CA 1
ATOM 794 C C . LYS A 1 96 ? -25.839 27.141 35.767 1.00 90.56 96 LYS A C 1
ATOM 796 O O . LYS A 1 96 ? -26.131 28.010 36.579 1.00 90.56 96 LYS A O 1
ATOM 801 N N . ILE A 1 97 ? -26.444 26.996 34.587 1.00 86.12 97 ILE A N 1
ATOM 802 C CA . ILE A 1 97 ? -27.522 27.873 34.107 1.00 86.12 97 ILE A CA 1
ATOM 803 C C . ILE A 1 97 ? -28.761 27.745 34.995 1.00 86.12 97 ILE A C 1
ATOM 805 O O . ILE A 1 97 ? -29.302 28.756 35.423 1.00 86.12 97 ILE A O 1
ATOM 809 N N . SER A 1 98 ? -29.162 26.518 35.335 1.00 81.56 98 SER A N 1
ATOM 810 C CA . SER A 1 98 ? -30.303 26.274 36.225 1.00 81.56 98 SER A CA 1
ATOM 811 C C . SER A 1 98 ? -30.139 26.973 37.579 1.00 81.56 98 SER A C 1
ATOM 813 O O . SER A 1 98 ? -31.061 27.649 38.020 1.00 81.56 98 SER A O 1
ATOM 815 N N . LYS A 1 99 ? -28.950 26.909 38.194 1.00 78.50 99 LYS A N 1
ATOM 816 C CA . LYS A 1 99 ? -28.683 27.626 39.452 1.00 78.50 99 LYS A CA 1
ATOM 817 C C . LYS A 1 99 ? -28.740 29.149 39.309 1.00 78.50 99 LYS A C 1
ATOM 819 O O . LYS A 1 99 ? -29.164 29.826 40.238 1.00 78.50 99 LYS A O 1
ATOM 824 N N . SER A 1 100 ? -28.285 29.701 38.181 1.00 71.31 100 SER A N 1
ATOM 825 C CA . SER A 1 100 ? -28.391 31.147 37.943 1.00 71.31 100 SER A CA 1
ATOM 826 C C . SER A 1 100 ? -29.824 31.601 37.655 1.00 71.31 100 SER A C 1
ATOM 828 O O . SER A 1 100 ? -30.167 32.729 37.998 1.00 71.31 100 SER A O 1
ATOM 830 N N . ASP A 1 101 ? -30.656 30.747 37.056 1.00 70.50 101 ASP A N 1
ATOM 831 C CA . ASP A 1 101 ? -32.053 31.064 36.738 1.00 70.50 101 ASP A CA 1
ATOM 832 C C . ASP A 1 101 ? -32.907 31.130 38.017 1.00 70.50 101 ASP A C 1
ATOM 834 O O . ASP A 1 101 ? -33.600 32.120 38.243 1.00 70.50 101 ASP A O 1
ATOM 838 N N . GLU A 1 102 ? -32.736 30.161 38.929 1.00 62.88 102 GLU A N 1
ATOM 839 C CA . GLU A 1 102 ? -33.352 30.171 40.270 1.00 62.88 102 GLU A CA 1
ATOM 840 C C . GLU A 1 102 ? -32.970 31.434 41.062 1.00 62.88 102 GLU A C 1
ATOM 842 O O . GLU A 1 102 ? -33.834 32.128 41.593 1.00 62.88 102 GLU A O 1
ATOM 847 N N . GLN A 1 103 ? -31.684 31.804 41.069 1.00 60.12 103 GLN A N 1
ATOM 848 C CA . GLN A 1 103 ? -31.205 32.996 41.777 1.00 60.12 103 GLN A CA 1
ATOM 849 C C . GLN A 1 103 ? -31.721 34.314 41.164 1.00 60.12 103 GLN A C 1
ATOM 851 O O . GLN A 1 103 ? -31.910 35.303 41.873 1.00 60.12 103 GLN A O 1
ATOM 856 N N . THR A 1 104 ? -31.942 34.352 39.848 1.00 59.59 104 THR A N 1
ATOM 857 C CA . THR A 1 104 ? -32.486 35.534 39.161 1.00 59.59 104 THR A CA 1
ATOM 858 C C . THR A 1 104 ? -33.983 35.682 39.434 1.00 59.59 104 THR A C 1
ATOM 860 O O . THR A 1 104 ? -34.456 36.802 39.631 1.00 59.59 104 THR A O 1
ATOM 863 N N . GLN A 1 105 ? -34.713 34.564 39.501 1.00 59.50 105 GLN A N 1
ATOM 864 C CA . GLN A 1 105 ? -36.126 34.545 39.860 1.00 59.50 105 GLN A CA 1
ATOM 865 C C . GLN A 1 105 ? -36.347 34.951 41.322 1.00 59.50 105 GLN A C 1
ATOM 867 O O . GLN A 1 105 ? -37.152 35.850 41.547 1.00 59.50 105 GLN A O 1
ATOM 872 N N . ASP A 1 106 ? -35.588 34.393 42.276 1.00 57.75 106 ASP A N 1
ATOM 873 C CA . ASP A 1 106 ? -35.683 34.748 43.702 1.00 57.75 106 ASP A CA 1
ATOM 874 C C . ASP A 1 106 ? -35.403 36.240 43.939 1.00 57.75 106 ASP A C 1
ATOM 876 O O . ASP A 1 106 ? -36.202 36.921 44.589 1.00 57.75 106 ASP A O 1
ATOM 880 N N . ASN A 1 107 ? -34.337 36.780 43.331 1.00 58.53 107 ASN A N 1
ATOM 881 C CA . ASN A 1 107 ? -34.028 38.211 43.395 1.00 58.53 107 ASN A CA 1
ATOM 882 C C . ASN A 1 107 ? -35.167 39.066 42.812 1.00 58.53 107 ASN A C 1
ATOM 884 O O . ASN A 1 107 ? -35.537 40.074 43.403 1.00 58.53 107 ASN A O 1
ATOM 888 N N . ALA A 1 108 ? -35.747 38.686 41.668 1.00 60.06 108 ALA A N 1
ATOM 889 C CA . ALA A 1 108 ? -36.848 39.435 41.059 1.00 60.06 108 ALA A CA 1
ATOM 890 C C . ALA A 1 108 ? -38.138 39.386 41.900 1.00 60.06 108 ALA A C 1
ATOM 892 O O . ALA A 1 108 ? -38.853 40.386 41.971 1.00 60.06 108 ALA A O 1
ATOM 893 N N . THR A 1 109 ? -38.435 38.261 42.558 1.00 58.97 109 THR A N 1
ATOM 894 C CA . THR A 1 109 ? -39.571 38.157 43.488 1.00 58.97 109 THR A CA 1
ATOM 895 C C . THR A 1 109 ? -39.367 38.940 44.782 1.00 58.97 109 THR A C 1
ATOM 897 O O . THR A 1 109 ? -40.342 39.504 45.274 1.00 58.97 109 THR A O 1
ATOM 900 N N . ASP A 1 110 ? -38.138 39.052 45.295 1.00 52.75 110 ASP A N 1
ATOM 901 C CA . ASP A 1 110 ? -37.823 39.877 46.474 1.00 52.75 110 ASP A CA 1
ATOM 902 C C . ASP A 1 110 ? -38.091 41.375 46.208 1.00 52.75 110 ASP A C 1
ATOM 904 O O . ASP A 1 110 ? -38.664 42.073 47.042 1.00 52.75 110 ASP A O 1
ATOM 908 N N . TYR A 1 111 ? -37.822 41.864 44.988 1.00 58.22 111 TYR A N 1
ATOM 909 C CA . TYR A 1 111 ? -38.176 43.235 44.576 1.00 58.22 111 TYR A CA 1
ATOM 910 C C . TYR A 1 111 ? -39.679 43.463 44.325 1.00 58.22 111 TYR A C 1
ATOM 912 O O . TYR A 1 111 ? -40.123 44.612 44.292 1.00 58.22 111 TYR A O 1
ATOM 920 N N . LEU A 1 112 ? -40.467 42.401 44.122 1.00 57.47 112 LEU A N 1
ATOM 921 C CA . LEU A 1 112 ? -41.909 42.476 43.845 1.00 57.47 112 LEU A CA 1
ATOM 922 C C . LEU A 1 112 ? -42.785 42.155 45.064 1.00 57.47 112 LEU A C 1
ATOM 924 O O . LEU A 1 112 ? -44.012 42.257 44.972 1.00 57.47 112 LEU A O 1
ATOM 928 N N . ALA A 1 113 ? -42.193 41.798 46.205 1.00 53.28 113 ALA A N 1
ATOM 929 C CA . ALA A 1 113 ? -42.919 41.640 47.455 1.00 53.28 113 ALA A CA 1
ATOM 930 C C . ALA A 1 113 ? -43.391 43.015 47.965 1.00 53.28 113 ALA A C 1
ATOM 932 O O . ALA A 1 113 ? -42.699 43.720 48.694 1.00 53.28 113 ALA A O 1
ATOM 933 N N . ILE A 1 114 ? -44.600 43.409 47.562 1.00 46.09 114 ILE A N 1
ATOM 934 C CA . ILE A 1 114 ? -45.324 44.549 48.130 1.00 46.09 114 ILE A CA 1
ATOM 935 C C . ILE A 1 114 ? -45.602 44.221 49.610 1.00 46.09 114 ILE A C 1
ATOM 937 O O . ILE A 1 114 ? -46.322 43.250 49.864 1.00 46.09 114 ILE A O 1
ATOM 941 N N . PRO A 1 115 ? -45.098 44.986 50.601 1.00 47.72 115 PRO A N 1
ATOM 942 C CA . PRO A 1 115 ? -45.536 44.813 51.979 1.00 47.72 115 PRO A CA 1
ATOM 943 C C . PRO A 1 115 ? -47.028 45.153 52.038 1.00 47.72 115 PRO A C 1
ATOM 945 O O . PRO A 1 115 ? -47.441 46.274 51.740 1.00 47.72 115 PRO A O 1
ATOM 948 N N . SER A 1 116 ? -47.861 44.166 52.367 1.00 51.62 116 SER A N 1
ATOM 949 C CA . SER A 1 116 ? -49.297 44.361 52.537 1.00 51.62 116 SER A CA 1
ATOM 950 C C . SER A 1 116 ? -49.569 45.078 53.860 1.00 51.62 116 SER A C 1
ATOM 952 O O . SER A 1 116 ? -49.993 44.455 54.831 1.00 51.62 116 SER A O 1
ATOM 954 N N . GLU A 1 117 ? -49.336 46.385 53.909 1.00 49.34 117 GLU A N 1
ATOM 955 C CA . GLU A 1 117 ? -49.908 47.242 54.943 1.00 49.34 117 GLU A CA 1
ATOM 956 C C . GLU A 1 117 ? -51.030 48.069 54.318 1.00 49.34 117 GLU A C 1
ATOM 958 O O . GLU A 1 117 ? -50.808 49.052 53.613 1.00 49.34 117 GLU A O 1
ATOM 963 N N . ASN A 1 118 ? -52.269 47.630 54.531 1.00 42.34 118 ASN A N 1
ATOM 964 C CA . ASN A 1 118 ? -53.429 48.483 54.332 1.00 42.34 118 ASN A CA 1
ATOM 965 C C . ASN A 1 118 ? -54.558 48.041 55.266 1.00 42.34 118 ASN A C 1
ATOM 967 O O . ASN A 1 118 ? -55.185 47.008 55.025 1.00 42.34 118 ASN A O 1
ATOM 971 N N . ARG A 1 119 ? -54.823 48.839 56.306 1.00 40.06 119 ARG A N 1
ATOM 972 C CA . ARG A 1 119 ? -56.099 49.553 56.520 1.00 40.06 119 ARG A CA 1
ATOM 973 C C . ARG A 1 119 ? -56.227 49.983 57.980 1.00 40.06 119 ARG A C 1
ATOM 975 O O . ARG A 1 119 ? -56.720 49.225 58.806 1.00 40.06 119 ARG A O 1
ATOM 982 N N . GLU A 1 120 ? -55.915 51.242 58.258 1.00 39.78 120 GLU A N 1
ATOM 983 C CA . GLU A 1 120 ? -56.465 51.938 59.420 1.00 39.78 120 GLU A CA 1
ATOM 984 C C . GLU A 1 120 ? -57.146 53.217 58.916 1.00 39.78 120 GLU A C 1
ATOM 986 O O . GLU A 1 120 ? -56.519 54.083 58.313 1.00 39.78 120 GLU A O 1
ATOM 991 N N . ASN A 1 121 ? -58.469 53.285 59.058 1.00 37.28 121 ASN A N 1
ATOM 992 C CA . ASN A 1 121 ? -59.289 54.475 58.825 1.00 37.28 121 ASN A CA 1
ATOM 993 C C . ASN A 1 121 ? -60.551 54.344 59.710 1.00 37.28 121 ASN A C 1
ATOM 995 O O . ASN A 1 121 ? -60.941 53.220 60.025 1.00 37.28 121 ASN A O 1
ATOM 999 N N . PRO A 1 122 ? -61.290 55.421 60.014 1.00 46.53 122 PRO A N 1
ATOM 1000 C CA . PRO A 1 122 ? -60.999 56.432 61.027 1.00 46.53 122 PRO A CA 1
ATOM 1001 C C . PRO A 1 122 ? -62.129 56.540 62.087 1.00 46.53 122 PRO A C 1
ATOM 1003 O O . PRO A 1 122 ? -63.287 56.269 61.799 1.00 46.53 122 PRO A O 1
ATOM 1006 N N . GLY A 1 123 ? -61.804 57.059 63.278 1.00 36.12 123 GLY A N 1
ATOM 1007 C CA . GLY A 1 123 ? -62.678 57.958 64.059 1.00 36.12 123 GLY A CA 1
ATOM 1008 C C . GLY A 1 123 ? -63.921 57.435 64.817 1.00 36.12 123 GLY A C 1
ATOM 1009 O O . GLY A 1 123 ? -65.002 57.369 64.246 1.00 36.12 123 GLY A O 1
ATOM 1010 N N . ALA A 1 124 ? -63.759 57.379 66.155 1.00 40.91 124 ALA A N 1
ATOM 1011 C CA . ALA A 1 124 ? -64.684 57.821 67.234 1.00 40.91 124 ALA A CA 1
ATOM 1012 C C . ALA A 1 124 ? -65.943 56.966 67.574 1.00 40.91 124 ALA A C 1
ATOM 1014 O O . ALA A 1 124 ? -66.358 56.181 66.727 1.00 40.91 124 ALA A O 1
ATOM 1015 N N . PRO A 1 125 ? -66.632 57.136 68.744 1.00 4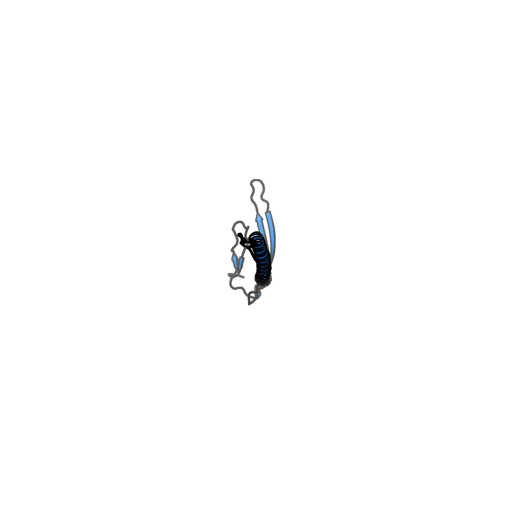7.34 125 PRO A N 1
ATOM 1016 C CA . PRO A 1 125 ? -66.371 57.971 69.947 1.00 47.34 125 PRO A CA 1
ATOM 1017 C C . PRO A 1 125 ? -66.594 57.294 71.352 1.00 47.34 125 PRO A C 1
ATOM 1019 O O . PRO A 1 125 ? -67.391 56.381 71.491 1.00 47.34 125 PRO A O 1
ATOM 1022 N N . VAL A 1 126 ? -65.936 57.849 72.393 1.00 42.09 126 VAL A N 1
ATOM 1023 C CA . VAL A 1 126 ? -66.444 58.295 73.734 1.00 42.09 126 VAL A CA 1
ATOM 1024 C C . VAL A 1 126 ? -67.138 57.341 74.765 1.00 42.09 126 VAL A C 1
ATOM 1026 O O . VAL A 1 126 ? -68.165 56.747 74.468 1.00 42.09 126 VAL A O 1
ATOM 1029 N N . MET A 1 127 ? -66.655 57.461 76.030 1.00 36.34 127 MET A N 1
ATOM 1030 C CA . MET A 1 127 ? -67.240 57.205 77.390 1.00 36.34 127 MET A CA 1
ATOM 1031 C C . MET A 1 127 ? -67.515 55.746 77.815 1.00 36.34 127 MET A C 1
ATOM 1033 O O . MET A 1 127 ? -67.955 54.946 77.004 1.00 36.34 127 MET A O 1
ATOM 1037 N N . GLU A 1 128 ? -67.281 55.304 79.059 1.00 35.19 1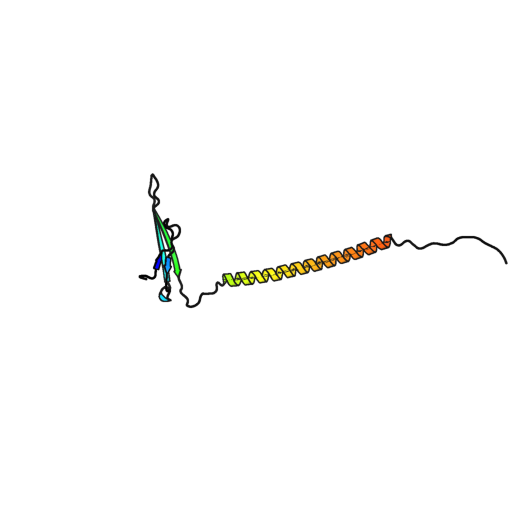28 GLU A N 1
ATOM 1038 C CA . GLU A 1 128 ? -67.092 55.952 80.382 1.00 35.19 128 GLU A CA 1
ATOM 1039 C C . GLU A 1 128 ? -65.817 55.487 81.113 1.00 35.19 128 GLU A C 1
ATOM 1041 O O . GLU A 1 128 ? -65.354 54.352 80.853 1.00 35.19 128 GLU A O 1
#

Nearest PDB structures (foldseek):
  7tj9-assembly1_B  TM=8.439E-01  e=1.388E-08  Homo sapiens
  7w9m-assembly1_B  TM=8.453E-01  e=4.234E-07  Homo sapiens
  8v8k-assembly2_B  TM=6.600E-01  e=9.457E-02  Lama glama
  8v8k-assembly1_A  TM=6.523E-01  e=8.916E-02  Lama glama
  7xl1-assembly1_A  TM=6.288E-01  e=3.458E-01  Lama glama

Radius of gyration: 42.79 Å; Cα contacts (8 Å, |Δi|>4): 85; chains: 1; bounding box: 88×78×109 Å

Secondary structure (DSSP, 8-state):
-TTTEEE---TTSSS--EEESS--GGG-EEEEEEEEEE---SS---EEEEEEEEEE---SSPPP-HHHHHHHHHHHHHHHHHHHHHHHHHHHHHHHHHHHHHHHHHHHHHHH----------------

pLDDT: 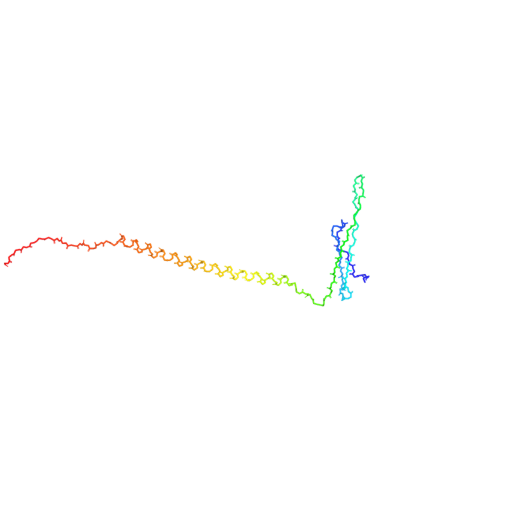mean 82.15, std 18.22, range [35.19, 98.0]

Mean predicted aligned error: 13.85 Å

Foldseek 3Di:
DPPQKDFDADPQVPGGDIGGHPDDQVVFDKDKDKDWDWDDDPPDIDIDIDIDIDGDGDDPDDDDPPVVVVVVVVVVVVVVVVVVVVVVVVVVVVVVVVVVVVVVVVVVVVVVPDPPDDDDDDDDDDDD

Sequence (128 aa):
WKGRLTWNGSKDLQDVSISITNVTLNDSGIYKCEVLRQFVFDFYVPSFTKSKTIKLEVREKASQDTTALYSEIMMYVLLVFLTFWLLVEMIYCYRKISKSDEQTQDNATDYLAIPSENRENPGAPVME

Solvent-accessible surface area (backbone atoms only — not comparable to full-atom values): 8237 Å² total; per-residue (Å²): 112,93,90,34,65,42,84,69,43,46,96,84,61,81,43,84,41,75,45,72,54,88,81,48,67,83,70,39,45,78,47,75,49,75,46,79,46,73,49,84,53,99,89,53,68,57,71,48,78,48,75,51,79,44,81,46,80,58,64,100,60,86,77,79,57,64,67,59,56,49,52,54,51,52,51,53,53,51,50,54,53,53,51,52,51,49,50,52,51,51,53,49,52,50,55,54,51,52,55,52,50,55,54,52,50,54,54,53,49,63,75,62,62,72,79,89,80,85,87,89,86,83,84,89,83,86,89,134

InterPro domains:
  IPR013106 Immunoglobulin V-set domain [PF07686] (2-58)
  IPR013783 Immunoglobulin-like fold [G3DSA:2.60.40.10] (1-70)
  IPR027098 Sodium channel subunit beta-1/beta-3 [PTHR10546] (1-126)
  IPR036179 Immunoglobulin-like domain superfamily [SSF48726] (2-35)

Organism: NCBI:txid389352